Protein AF-A0AAD7DZY3-F1 (afdb_monomer_lite)

Radius of gyration: 27.29 Å; chains: 1; bounding box: 83×25×83 Å

Sequence (132 aa):
WAQPAGRVAMDQHFKLLRADEEITRLNLEIPRLVTHMRDEDTFLIYQERRLVRAGNPALAHQVGVHRMERGRFNTLHMERLVKLSKEPGFTASLVPGVSVNTDRRVPVGEAEDIVMPDAGETAVPPPEEHEL

Secondary structure (DSSP, 8-state):
---HHHHHHHHHHHHHHHHHHHHHHHHHHHHHHHHHHHHHHHHHHHHHHHHHHTT-HHHHHHHHHHHHHHHHHHHHHHHHHHHHTTSTT-----S----S--TTSPPTTTTS--PPPP----PPPPPP----

Structure (mmCIF, N/CA/C/O backbone):
da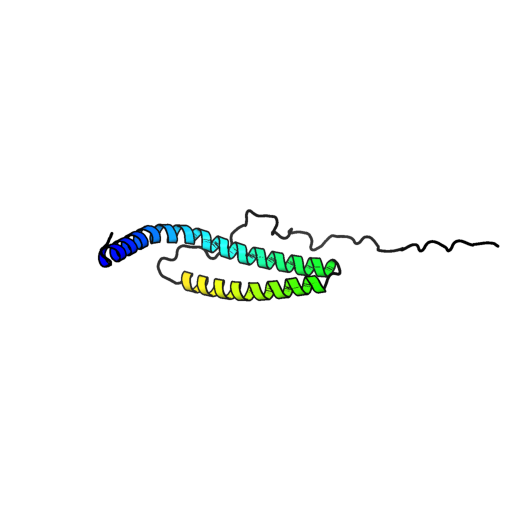ta_AF-A0AAD7DZY3-F1
#
_entry.id   AF-A0AAD7DZY3-F1
#
loop_
_atom_site.group_PDB
_atom_site.id
_atom_site.type_symbol
_atom_site.label_atom_id
_atom_site.label_alt_id
_atom_site.label_comp_id
_atom_site.label_asym_id
_atom_site.label_entity_id
_atom_site.label_seq_id
_atom_site.pdbx_PDB_ins_code
_atom_site.Cartn_x
_atom_site.Cartn_y
_atom_site.Cartn_z
_atom_site.occupancy
_atom_site.B_iso_or_equiv
_atom_si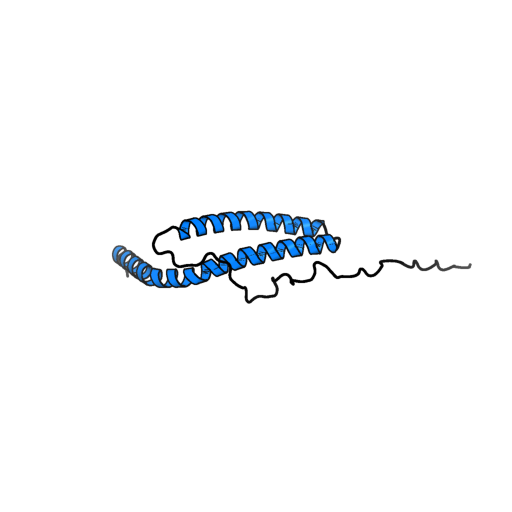te.auth_seq_id
_atom_site.auth_comp_id
_atom_site.auth_asym_id
_atom_site.auth_atom_id
_atom_site.pdbx_PDB_model_num
ATOM 1 N N . TRP A 1 1 ? -1.159 4.534 40.954 1.00 53.06 1 TRP A N 1
ATOM 2 C CA . TRP A 1 1 ? -0.234 4.021 39.920 1.00 53.06 1 TRP A CA 1
ATOM 3 C C . TRP A 1 1 ? 0.329 2.621 40.231 1.00 53.06 1 TRP A C 1
ATOM 5 O O . TRP A 1 1 ? 0.608 1.882 39.292 1.00 53.06 1 TRP A O 1
ATOM 15 N N . ALA A 1 2 ? 0.427 2.196 41.504 1.00 75.94 2 ALA A N 1
ATOM 16 C CA . ALA A 1 2 ? 0.958 0.874 41.880 1.00 75.94 2 ALA A CA 1
ATOM 17 C C . ALA A 1 2 ? -0.005 -0.325 41.686 1.00 75.94 2 ALA A C 1
ATOM 19 O O . ALA A 1 2 ? 0.459 -1.425 41.395 1.00 75.94 2 ALA A O 1
ATOM 20 N N . GLN A 1 3 ? -1.329 -0.132 41.771 1.00 86.50 3 GLN A N 1
ATOM 21 C CA . GLN A 1 3 ? -2.312 -1.224 41.659 1.00 86.50 3 GLN A CA 1
ATOM 22 C C . GLN A 1 3 ? -2.521 -1.674 40.196 1.00 86.50 3 GLN A C 1
ATOM 24 O O . GLN A 1 3 ? -2.922 -0.843 39.374 1.00 86.50 3 GLN A O 1
ATOM 29 N N . PRO A 1 4 ? -2.295 -2.960 39.852 1.00 89.50 4 PRO A N 1
ATOM 30 C CA . PRO A 1 4 ? -2.437 -3.463 38.482 1.00 89.50 4 PRO A CA 1
ATOM 31 C C . PRO A 1 4 ? -3.835 -3.262 37.889 1.00 89.50 4 PRO A C 1
ATOM 33 O O . PRO A 1 4 ? -3.952 -2.799 36.758 1.00 89.50 4 PRO A O 1
ATOM 36 N N . ALA A 1 5 ? -4.889 -3.520 38.670 1.00 90.56 5 ALA A N 1
ATOM 37 C CA . ALA A 1 5 ? -6.274 -3.358 38.223 1.00 90.56 5 ALA A CA 1
ATOM 38 C C . ALA A 1 5 ? -6.594 -1.906 37.825 1.00 90.56 5 ALA A C 1
ATOM 40 O O . ALA A 1 5 ? -7.218 -1.664 36.796 1.00 90.56 5 ALA A O 1
ATOM 41 N N . GLY A 1 6 ? -6.091 -0.932 38.593 1.00 90.38 6 GLY A N 1
ATOM 42 C CA . GLY A 1 6 ? -6.266 0.486 38.281 1.00 90.38 6 GLY A CA 1
ATOM 43 C C . GLY A 1 6 ? -5.574 0.906 36.981 1.00 90.38 6 GLY A C 1
ATOM 44 O O . GLY A 1 6 ? -6.114 1.730 36.253 1.00 90.38 6 GLY A O 1
ATOM 45 N N . ARG A 1 7 ? -4.409 0.324 36.651 1.00 90.94 7 ARG A N 1
ATOM 46 C CA . ARG A 1 7 ? -3.732 0.588 35.367 1.00 90.94 7 ARG A CA 1
ATOM 47 C C . ARG A 1 7 ? -4.529 0.044 34.189 1.00 90.94 7 ARG A C 1
ATOM 49 O O . ARG A 1 7 ? -4.785 0.788 33.256 1.00 90.94 7 ARG A O 1
ATOM 56 N N . VAL A 1 8 ? -4.988 -1.205 34.276 1.00 93.00 8 VAL A N 1
ATOM 57 C CA . VAL A 1 8 ? -5.794 -1.827 33.211 1.00 93.00 8 VAL A CA 1
ATOM 58 C C . VAL A 1 8 ? -7.078 -1.036 32.958 1.00 93.00 8 VAL A C 1
ATOM 60 O O . VAL A 1 8 ? -7.417 -0.789 31.804 1.00 93.00 8 VAL A O 1
ATOM 63 N N . ALA A 1 9 ? -7.760 -0.592 34.018 1.00 93.81 9 ALA A N 1
ATOM 64 C CA . ALA A 1 9 ? -8.963 0.227 33.890 1.00 93.81 9 ALA A CA 1
ATOM 65 C C . ALA A 1 9 ? -8.680 1.579 33.209 1.00 93.81 9 ALA A C 1
ATOM 67 O O . ALA A 1 9 ? -9.418 1.979 32.310 1.00 93.81 9 ALA A O 1
ATOM 68 N N . MET A 1 10 ? -7.592 2.263 33.587 1.00 93.94 10 MET A N 1
ATOM 69 C CA . MET A 1 10 ? -7.179 3.507 32.923 1.00 93.94 10 MET A CA 1
ATOM 70 C C . MET A 1 10 ? -6.809 3.274 31.453 1.00 93.94 10 MET A C 1
ATOM 72 O O . MET A 1 10 ? -7.259 4.024 30.593 1.00 93.94 10 MET A O 1
ATOM 76 N N . ASP A 1 11 ? -6.055 2.218 31.142 1.00 93.50 11 ASP A N 1
ATOM 77 C CA . ASP A 1 11 ? -5.667 1.893 29.766 1.00 93.50 11 ASP A CA 1
ATOM 78 C C . ASP A 1 11 ? -6.890 1.603 28.892 1.00 93.50 11 ASP A C 1
ATOM 80 O O . ASP A 1 11 ? -6.967 2.071 27.759 1.00 93.50 11 ASP A O 1
ATOM 84 N N . GLN A 1 12 ? -7.865 0.849 29.407 1.00 93.81 12 GLN A N 1
ATOM 85 C CA . GLN A 1 12 ? -9.127 0.595 28.709 1.00 93.81 12 GLN A CA 1
ATOM 86 C C . GLN A 1 12 ? -9.903 1.891 28.472 1.00 93.81 12 GLN A C 1
ATOM 88 O O . GLN A 1 12 ? -10.368 2.123 27.358 1.00 93.81 12 GLN A O 1
ATOM 93 N N . HIS A 1 13 ? -9.993 2.755 29.484 1.00 93.12 13 HIS A N 1
ATOM 94 C CA . HIS A 1 13 ? -10.663 4.045 29.363 1.00 93.12 13 HIS A CA 1
ATOM 95 C C . HIS A 1 13 ? -10.026 4.917 28.272 1.00 93.12 13 HIS A C 1
ATOM 97 O O . HIS A 1 13 ? -10.724 5.393 27.380 1.00 93.12 13 HIS A O 1
ATOM 103 N N . PHE A 1 14 ? -8.699 5.062 28.273 1.00 93.06 14 PHE A N 1
ATOM 104 C CA . PHE A 1 14 ? -8.011 5.851 27.250 1.00 93.06 14 PHE A CA 1
ATOM 105 C C . PHE A 1 14 ? -8.052 5.204 25.863 1.00 93.06 14 PHE A C 1
ATOM 107 O O . PHE A 1 14 ? -8.127 5.926 24.872 1.00 93.06 14 PHE A O 1
ATOM 114 N N . LYS A 1 15 ? -8.057 3.868 25.765 1.00 94.25 15 LYS A N 1
ATOM 115 C CA . LYS A 1 15 ? -8.267 3.168 24.488 1.00 94.25 15 LYS A CA 1
ATOM 116 C C . LYS A 1 15 ? -9.633 3.478 23.892 1.00 94.25 15 LYS A C 1
ATOM 118 O O . LYS A 1 15 ? -9.704 3.725 22.697 1.00 94.25 15 LYS A O 1
ATOM 123 N N . LEU A 1 16 ? -10.684 3.495 24.712 1.00 92.56 16 LEU A N 1
ATOM 124 C CA . LEU A 1 16 ? -12.024 3.867 24.257 1.00 92.56 16 LEU A CA 1
ATOM 125 C C . LEU A 1 16 ? -12.063 5.325 23.789 1.00 92.56 16 LEU A C 1
ATOM 127 O O . LEU A 1 16 ? -12.533 5.581 22.690 1.00 92.56 16 LEU A O 1
ATOM 131 N N . LEU A 1 17 ? -11.489 6.258 24.559 1.00 91.75 17 LEU A N 1
ATOM 132 C CA . LEU A 1 17 ? -11.434 7.672 24.163 1.00 91.75 17 LEU A CA 1
ATOM 133 C C . LEU A 1 17 ? -10.684 7.889 22.840 1.00 91.75 17 LEU A C 1
ATOM 135 O O . LEU A 1 17 ? -11.107 8.682 22.006 1.00 91.75 17 LEU A O 1
ATOM 139 N N . ARG A 1 18 ? -9.568 7.183 22.634 1.00 94.69 18 ARG A N 1
ATOM 140 C CA . ARG A 1 18 ? -8.768 7.298 21.406 1.00 94.69 18 ARG A CA 1
ATOM 141 C C . ARG A 1 18 ? -9.359 6.534 20.224 1.00 94.69 18 ARG A C 1
ATOM 143 O O . ARG A 1 18 ? -8.986 6.831 19.095 1.00 94.69 18 ARG A O 1
ATOM 150 N N . ALA A 1 19 ? -10.256 5.575 20.450 1.00 92.94 19 ALA A N 1
ATOM 151 C CA . ALA A 1 19 ? -10.855 4.793 19.372 1.00 92.94 19 ALA A CA 1
ATOM 152 C C . ALA A 1 19 ? -11.647 5.679 18.398 1.00 92.94 19 ALA A C 1
ATOM 154 O O . ALA A 1 19 ? -11.531 5.499 17.189 1.00 92.94 19 ALA A O 1
ATOM 155 N N . ASP A 1 20 ? -12.375 6.676 18.901 1.00 90.12 20 ASP A N 1
ATOM 156 C CA . ASP A 1 20 ? -13.160 7.585 18.057 1.00 90.12 20 ASP A CA 1
ATOM 157 C C . ASP A 1 20 ? -12.266 8.484 17.183 1.00 90.12 20 ASP A C 1
ATOM 159 O O . ASP A 1 20 ? -12.524 8.698 15.991 1.00 90.12 20 ASP A O 1
ATOM 163 N N . GLU A 1 21 ? -11.160 8.972 17.752 1.00 93.88 21 GLU A N 1
ATOM 164 C CA . GLU A 1 21 ? -10.140 9.719 17.010 1.00 93.88 21 GLU A CA 1
ATOM 165 C C . GLU A 1 21 ? -9.478 8.837 15.943 1.00 93.88 21 GLU A C 1
ATOM 167 O O . GLU A 1 21 ? -9.276 9.265 14.804 1.00 93.88 21 GLU A O 1
ATOM 172 N N . GLU A 1 22 ? -9.174 7.588 16.299 1.00 93.94 22 GLU A N 1
ATOM 173 C CA . GLU A 1 22 ? -8.567 6.606 15.408 1.00 93.94 22 GLU A CA 1
ATOM 174 C C . GLU A 1 22 ? -9.487 6.279 14.228 1.00 93.94 22 GLU A C 1
ATOM 176 O O . GLU A 1 22 ? -9.028 6.286 13.089 1.00 93.94 22 GLU A O 1
ATOM 181 N N . ILE A 1 23 ? -10.789 6.072 14.459 1.00 92.81 23 ILE A N 1
ATOM 182 C CA . ILE A 1 23 ? -11.781 5.861 13.390 1.00 92.81 23 ILE A CA 1
ATOM 183 C C . ILE A 1 23 ? -11.772 7.047 12.421 1.00 92.81 23 ILE A C 1
ATOM 185 O O . ILE A 1 23 ? -11.694 6.867 11.203 1.00 92.81 23 ILE A O 1
ATOM 189 N N . THR A 1 24 ? -11.784 8.270 12.957 1.00 93.94 24 THR A N 1
ATOM 190 C CA . THR A 1 24 ? -11.753 9.495 12.148 1.00 93.94 24 THR A CA 1
ATOM 191 C C . THR A 1 24 ? -10.476 9.584 11.311 1.00 93.94 24 THR A C 1
ATOM 193 O O . THR A 1 24 ? -10.529 9.932 10.129 1.00 93.94 24 THR A O 1
ATOM 196 N N . ARG A 1 25 ? -9.320 9.228 11.886 1.00 95.81 25 ARG A N 1
ATOM 197 C CA . ARG A 1 25 ? -8.041 9.210 11.167 1.00 95.81 25 ARG A CA 1
ATOM 198 C C . ARG A 1 25 ? -8.020 8.134 10.080 1.00 95.81 25 ARG A C 1
ATOM 200 O O . ARG A 1 25 ? -7.653 8.422 8.939 1.00 95.81 25 ARG A O 1
ATOM 207 N N . LEU A 1 26 ? -8.464 6.921 10.403 1.00 95.25 26 LEU A N 1
ATOM 208 C CA . LEU A 1 26 ? -8.494 5.785 9.482 1.00 95.25 26 LEU A CA 1
ATOM 209 C C . LEU A 1 26 ? -9.406 6.035 8.278 1.00 95.25 26 LEU A C 1
ATOM 211 O O . LEU A 1 26 ? -9.067 5.621 7.168 1.00 95.25 26 LEU A O 1
ATOM 215 N N . ASN A 1 27 ? -10.492 6.794 8.447 1.00 95.25 27 ASN A N 1
ATOM 216 C CA . ASN A 1 27 ? -11.348 7.212 7.336 1.00 95.25 27 ASN A CA 1
ATOM 217 C C . ASN A 1 27 ? -10.600 7.999 6.248 1.00 95.25 27 ASN A C 1
ATOM 219 O O . ASN A 1 27 ? -10.986 7.944 5.080 1.00 95.25 27 ASN A O 1
ATOM 223 N N . LEU A 1 28 ? -9.517 8.695 6.607 1.00 94.25 28 LEU A N 1
ATOM 224 C CA . LEU A 1 28 ? -8.643 9.401 5.669 1.00 94.25 28 LEU A CA 1
ATOM 225 C C . LEU A 1 28 ? -7.458 8.540 5.219 1.00 94.25 28 LEU A C 1
ATOM 227 O O . LEU A 1 28 ? -7.029 8.627 4.066 1.00 94.25 28 LEU A O 1
ATOM 231 N N . GLU A 1 29 ? -6.909 7.719 6.113 1.00 95.62 29 GLU A N 1
ATOM 232 C CA . GLU A 1 29 ? -5.738 6.886 5.820 1.00 95.62 29 GLU A CA 1
ATOM 233 C C . GLU A 1 29 ? -6.051 5.731 4.869 1.00 95.62 29 GLU A C 1
ATOM 235 O O . GLU A 1 29 ? -5.232 5.441 3.999 1.00 95.62 29 GLU A O 1
ATOM 240 N N . ILE A 1 30 ? -7.234 5.119 4.958 1.00 96.06 30 ILE A N 1
ATOM 241 C CA . ILE A 1 30 ? -7.639 4.030 4.061 1.00 96.06 30 ILE A CA 1
ATOM 242 C C . ILE A 1 30 ? -7.640 4.486 2.587 1.00 96.06 30 ILE A C 1
ATOM 244 O O . ILE A 1 30 ? -6.914 3.881 1.792 1.00 96.06 30 ILE A O 1
ATOM 248 N N . PRO A 1 31 ? -8.334 5.575 2.190 1.00 95.62 31 PRO A N 1
ATOM 249 C CA . PRO A 1 31 ? -8.253 6.088 0.822 1.00 95.62 31 PRO A CA 1
ATOM 250 C C . PRO A 1 31 ? -6.826 6.455 0.395 1.00 95.62 31 PRO A C 1
ATOM 252 O O . PRO A 1 31 ? -6.445 6.231 -0.756 1.00 95.62 31 PRO A O 1
ATOM 255 N N . ARG A 1 32 ? -6.008 7.008 1.304 1.00 95.19 32 ARG A N 1
ATOM 256 C CA . ARG A 1 32 ? -4.600 7.343 1.018 1.00 95.19 32 ARG A CA 1
ATOM 257 C C . ARG A 1 32 ? -3.770 6.098 0.737 1.00 95.19 32 ARG A C 1
ATOM 259 O O . ARG A 1 32 ? -3.001 6.101 -0.220 1.00 95.19 32 ARG A O 1
ATOM 266 N N . LEU A 1 33 ? -3.956 5.034 1.516 1.00 95.75 33 LEU A N 1
ATOM 267 C CA . LEU A 1 33 ? -3.303 3.750 1.290 1.00 95.75 33 LEU A CA 1
ATOM 268 C C . LEU A 1 33 ? -3.713 3.164 -0.064 1.00 95.75 33 LEU A C 1
ATOM 270 O O . LEU A 1 33 ? -2.850 2.758 -0.837 1.00 95.75 33 LEU A O 1
ATOM 274 N N . VAL A 1 34 ? -5.007 3.185 -0.396 1.00 96.44 34 VAL A N 1
ATOM 275 C CA . VAL A 1 34 ? -5.496 2.711 -1.702 1.00 96.44 34 VAL A CA 1
ATOM 276 C C . VAL A 1 34 ? -4.909 3.533 -2.855 1.00 96.44 34 VAL A C 1
ATOM 278 O O . VAL A 1 34 ? -4.461 2.971 -3.854 1.00 96.44 34 VAL A O 1
ATOM 281 N N . THR A 1 35 ? -4.846 4.856 -2.698 1.00 95.06 35 THR A N 1
ATOM 282 C CA . THR A 1 35 ? -4.204 5.761 -3.666 1.00 95.06 35 THR A CA 1
ATOM 283 C C . THR A 1 35 ? -2.736 5.398 -3.855 1.00 95.06 35 THR A C 1
ATOM 285 O O . THR A 1 35 ? -2.282 5.237 -4.983 1.00 95.06 35 THR A O 1
ATOM 288 N N . HIS A 1 36 ? -2.008 5.204 -2.755 1.00 94.44 36 HIS A N 1
ATOM 289 C CA . HIS A 1 36 ? -0.600 4.836 -2.782 1.00 94.44 36 HIS A CA 1
ATOM 290 C C . HIS A 1 36 ? -0.361 3.503 -3.499 1.00 94.44 36 HIS A C 1
ATOM 292 O O . HIS A 1 36 ? 0.518 3.438 -4.353 1.00 94.44 36 HIS A O 1
ATOM 298 N N . MET A 1 37 ? -1.159 2.468 -3.206 1.00 95.00 37 MET A N 1
ATOM 299 C CA . MET A 1 37 ? -1.039 1.160 -3.862 1.00 95.00 37 MET A CA 1
ATOM 300 C C . MET A 1 37 ? -1.233 1.263 -5.382 1.00 95.00 37 MET A C 1
ATOM 302 O O . MET A 1 37 ? -0.445 0.695 -6.137 1.00 95.00 37 MET A O 1
ATOM 306 N N . ARG A 1 38 ? -2.251 2.011 -5.838 1.00 94.38 38 ARG A N 1
ATOM 307 C CA . ARG A 1 38 ? -2.513 2.237 -7.271 1.00 94.38 38 ARG A CA 1
ATOM 308 C C . ARG A 1 38 ? -1.375 3.009 -7.939 1.00 94.38 38 ARG A C 1
ATOM 310 O O . ARG A 1 38 ? -0.916 2.630 -9.018 1.00 94.38 38 ARG A O 1
ATOM 317 N N . ASP A 1 39 ? -0.961 4.111 -7.324 1.00 93.75 39 ASP A N 1
ATOM 318 C CA . ASP A 1 39 ? 0.027 5.017 -7.904 1.00 93.75 39 ASP A CA 1
ATOM 319 C C . ASP A 1 39 ? 1.411 4.347 -7.957 1.00 93.75 39 ASP A C 1
ATOM 321 O O . ASP A 1 39 ? 2.121 4.488 -8.949 1.00 93.75 39 ASP A O 1
ATOM 325 N N . GLU A 1 40 ? 1.772 3.553 -6.942 1.00 94.44 40 GLU A N 1
ATOM 326 C CA . GLU A 1 40 ? 3.004 2.759 -6.939 1.00 94.44 40 GLU A CA 1
ATOM 327 C C . GLU A 1 40 ? 2.997 1.674 -8.023 1.00 94.44 40 GLU A C 1
ATOM 329 O O . GLU A 1 40 ? 3.969 1.579 -8.770 1.00 94.44 40 GLU A O 1
ATOM 334 N N . ASP A 1 41 ? 1.917 0.895 -8.166 1.00 94.62 41 ASP A N 1
ATOM 335 C CA . ASP A 1 41 ? 1.844 -0.139 -9.212 1.00 94.62 41 ASP A CA 1
ATOM 336 C C . ASP A 1 41 ? 1.959 0.482 -10.614 1.00 94.62 41 ASP A C 1
ATOM 338 O O . ASP A 1 41 ? 2.747 0.029 -11.445 1.00 94.62 41 ASP A O 1
ATOM 342 N N . THR A 1 42 ? 1.255 1.594 -10.845 1.00 93.56 42 THR A N 1
ATOM 343 C CA . THR A 1 42 ? 1.314 2.341 -12.112 1.00 93.56 42 THR A CA 1
ATOM 344 C C . THR A 1 42 ? 2.722 2.869 -12.391 1.00 93.56 42 THR A C 1
ATOM 346 O O . THR A 1 42 ? 3.229 2.742 -13.509 1.00 93.56 42 THR A O 1
ATOM 349 N N . PHE A 1 43 ? 3.381 3.425 -11.371 1.00 94.62 43 PHE A N 1
ATOM 350 C CA . PHE A 1 43 ? 4.755 3.903 -11.473 1.00 94.62 43 PHE A CA 1
ATOM 351 C C . PHE A 1 43 ? 5.721 2.768 -11.826 1.00 94.62 43 PHE A C 1
ATOM 353 O O . PHE A 1 43 ? 6.527 2.919 -12.743 1.00 94.62 43 PHE A O 1
ATOM 360 N N . LEU A 1 44 ? 5.625 1.619 -11.151 1.00 95.00 44 LEU A N 1
ATOM 361 C CA . LEU A 1 44 ? 6.508 0.478 -11.397 1.00 95.00 44 LEU A CA 1
ATOM 362 C C . LEU A 1 44 ? 6.324 -0.099 -12.808 1.00 95.00 44 LEU A C 1
ATOM 364 O O . LEU A 1 44 ? 7.323 -0.372 -13.470 1.00 95.00 44 LEU A O 1
ATOM 368 N N . ILE A 1 45 ? 5.086 -0.191 -13.313 1.00 95.56 45 ILE A N 1
ATOM 369 C CA . ILE A 1 45 ? 4.808 -0.595 -14.707 1.00 95.56 45 ILE A CA 1
ATOM 370 C C . ILE A 1 45 ? 5.477 0.358 -15.699 1.00 95.56 45 ILE A C 1
ATOM 372 O O . ILE A 1 45 ? 6.083 -0.073 -16.683 1.00 95.56 45 ILE A O 1
ATOM 376 N N . TYR A 1 46 ? 5.354 1.667 -15.471 1.00 95.06 46 TYR A N 1
ATOM 377 C CA . TYR A 1 46 ? 5.978 2.655 -16.344 1.00 95.06 46 TYR A CA 1
ATOM 378 C C . TYR A 1 46 ? 7.502 2.541 -16.319 1.00 95.06 46 TYR A C 1
ATOM 380 O O . TYR A 1 46 ? 8.126 2.547 -17.380 1.00 95.06 46 TYR A O 1
ATOM 388 N N . GLN A 1 47 ? 8.099 2.386 -15.134 1.00 94.44 47 GLN A N 1
ATOM 389 C CA . GLN A 1 47 ? 9.545 2.228 -14.989 1.00 94.44 47 GLN A CA 1
ATOM 390 C C . GLN A 1 47 ? 10.062 0.969 -15.679 1.00 94.44 47 GLN A C 1
ATOM 392 O O . GLN A 1 47 ? 11.033 1.049 -16.427 1.00 94.44 47 GLN A O 1
ATOM 397 N N . GLU A 1 48 ? 9.383 -0.163 -15.497 1.00 95.94 48 GLU A N 1
ATOM 398 C CA . GLU A 1 48 ? 9.688 -1.416 -16.187 1.00 95.94 48 GLU A CA 1
ATOM 399 C C . GLU A 1 48 ? 9.713 -1.207 -17.711 1.00 95.94 48 GLU A C 1
ATOM 401 O O . GLU A 1 48 ? 10.728 -1.455 -18.362 1.00 95.94 48 GLU A O 1
ATOM 406 N N . ARG A 1 49 ? 8.646 -0.630 -18.283 1.00 95.88 49 ARG A N 1
ATOM 407 C CA . ARG A 1 49 ? 8.558 -0.341 -19.728 1.00 95.88 49 ARG A CA 1
ATOM 408 C C . ARG A 1 49 ? 9.612 0.655 -20.204 1.00 95.88 49 ARG A C 1
ATOM 410 O O . ARG A 1 49 ? 10.125 0.532 -21.316 1.00 95.88 49 ARG A O 1
ATOM 417 N N . ARG A 1 50 ? 9.916 1.675 -19.402 1.00 95.75 50 ARG A N 1
ATOM 418 C CA . ARG A 1 50 ? 10.937 2.683 -19.719 1.00 95.75 50 ARG A CA 1
ATOM 419 C C . ARG A 1 50 ? 12.330 2.058 -19.765 1.00 95.75 50 ARG A C 1
ATOM 421 O O . ARG A 1 50 ? 13.085 2.351 -20.683 1.00 95.75 50 ARG A O 1
ATOM 428 N N . LEU A 1 51 ? 12.646 1.171 -18.826 1.00 96.88 51 LEU A N 1
ATOM 429 C CA . LEU A 1 51 ? 13.936 0.482 -18.758 1.00 96.88 51 LEU A CA 1
ATOM 430 C C . LEU A 1 51 ? 14.136 -0.515 -19.901 1.00 96.88 51 LEU A C 1
ATOM 432 O O . LEU A 1 51 ? 15.235 -0.584 -20.448 1.00 96.88 51 LEU A O 1
ATOM 436 N N . VAL A 1 52 ? 13.079 -1.228 -20.309 1.00 95.69 52 VAL A N 1
ATOM 437 C CA . VAL A 1 52 ? 13.118 -2.072 -21.517 1.00 95.69 52 VAL A CA 1
ATOM 438 C C . VAL A 1 52 ? 13.455 -1.227 -22.746 1.00 95.69 52 VAL A C 1
ATOM 440 O O . VAL A 1 52 ? 14.368 -1.572 -23.491 1.00 95.69 52 VAL A O 1
ATOM 443 N N . ARG A 1 53 ? 12.771 -0.087 -22.927 1.00 94.94 53 ARG A N 1
ATOM 444 C CA . ARG A 1 53 ? 13.034 0.841 -24.041 1.00 94.94 53 ARG A CA 1
ATOM 445 C C . ARG A 1 53 ? 14.444 1.435 -24.001 1.00 94.94 53 ARG A C 1
ATOM 447 O O . ARG A 1 53 ? 15.042 1.632 -25.048 1.00 94.94 53 ARG A O 1
ATOM 454 N N . ALA A 1 54 ? 14.990 1.674 -22.811 1.00 96.12 54 ALA A N 1
ATOM 455 C CA . ALA A 1 54 ? 16.346 2.184 -22.618 1.00 96.12 54 ALA A CA 1
ATOM 456 C C . ALA A 1 54 ? 17.451 1.119 -22.793 1.00 96.12 54 ALA A C 1
ATOM 458 O O . ALA A 1 54 ? 18.614 1.402 -22.517 1.00 96.12 54 ALA A O 1
ATOM 459 N N . GLY A 1 55 ? 17.113 -0.112 -23.197 1.00 96.50 55 GLY A N 1
ATOM 460 C CA . GLY A 1 55 ? 18.094 -1.179 -23.408 1.00 96.50 55 GLY A CA 1
ATOM 461 C C . GLY A 1 55 ? 18.656 -1.779 -22.116 1.00 96.50 55 GLY A C 1
ATOM 462 O O . GLY A 1 55 ? 19.710 -2.408 -22.149 1.00 96.50 55 GLY A O 1
ATOM 463 N N . ASN A 1 56 ? 17.964 -1.624 -20.980 1.00 96.88 56 AS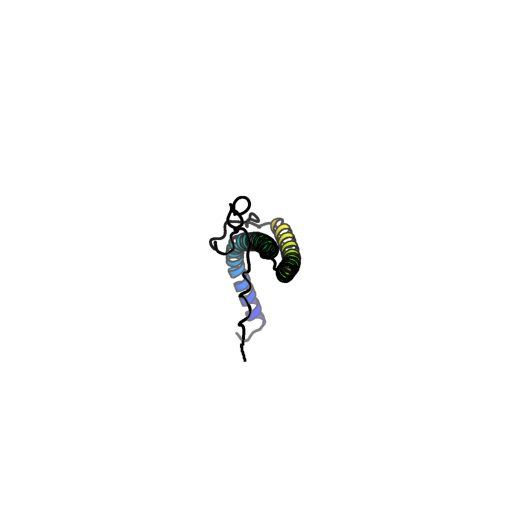N A N 1
ATOM 464 C CA . ASN A 1 56 ? 18.365 -2.206 -19.696 1.00 96.88 56 ASN A CA 1
ATOM 465 C C . ASN A 1 56 ? 17.363 -3.279 -19.213 1.00 96.88 56 ASN A C 1
ATOM 467 O O . ASN A 1 56 ? 16.641 -3.076 -18.228 1.00 96.88 56 ASN A O 1
ATOM 471 N N . PRO A 1 57 ? 17.290 -4.438 -19.898 1.00 95.50 57 PRO A N 1
ATOM 472 C CA . PRO A 1 57 ? 16.302 -5.473 -19.600 1.00 95.50 57 PRO A CA 1
ATOM 473 C C . PRO A 1 57 ? 16.542 -6.165 -18.252 1.00 95.50 57 PRO A C 1
ATOM 475 O O . PRO A 1 57 ? 15.585 -6.594 -17.613 1.00 95.50 57 PRO A O 1
ATOM 478 N N . ALA A 1 58 ? 17.792 -6.248 -17.783 1.00 97.38 58 ALA A N 1
ATOM 479 C CA . ALA A 1 58 ? 18.108 -6.856 -16.491 1.00 97.38 58 ALA A CA 1
ATOM 480 C C . ALA A 1 58 ? 17.515 -6.044 -15.330 1.00 97.38 58 ALA A C 1
ATOM 482 O O . ALA A 1 58 ? 16.878 -6.607 -14.437 1.00 97.38 58 ALA A O 1
ATOM 483 N N . LEU A 1 59 ? 17.662 -4.715 -15.370 1.00 97.38 59 LEU A N 1
ATOM 484 C CA . LEU A 1 59 ? 17.061 -3.844 -14.364 1.00 97.38 59 LEU A CA 1
ATOM 485 C C . LEU A 1 59 ? 15.533 -3.815 -14.489 1.00 97.38 59 LEU A C 1
ATOM 487 O O . LEU A 1 59 ? 14.844 -3.858 -13.473 1.00 97.38 59 LEU A O 1
ATOM 491 N N . ALA A 1 60 ? 14.993 -3.810 -15.714 1.00 97.69 60 ALA A N 1
ATOM 492 C CA . ALA A 1 60 ? 13.549 -3.911 -15.931 1.00 97.69 60 ALA A CA 1
ATOM 493 C C . ALA A 1 60 ? 12.965 -5.184 -15.300 1.00 97.69 60 ALA A C 1
ATOM 495 O O . ALA A 1 60 ? 11.960 -5.116 -14.597 1.00 97.69 60 ALA A O 1
ATOM 496 N N . HIS A 1 61 ? 13.640 -6.324 -15.471 1.00 98.00 61 HIS A N 1
ATOM 497 C CA . HIS A 1 61 ? 13.244 -7.581 -14.846 1.00 98.00 61 HIS A CA 1
ATOM 498 C C . HIS A 1 61 ? 13.239 -7.482 -13.314 1.00 98.00 61 HIS A C 1
ATOM 500 O O . HIS A 1 61 ? 12.280 -7.915 -12.679 1.00 98.00 61 HIS A O 1
ATOM 506 N N . GLN A 1 62 ? 14.260 -6.872 -12.699 1.00 98.31 62 GLN A N 1
ATOM 507 C CA . GLN A 1 62 ? 14.273 -6.665 -11.244 1.00 98.31 62 GLN A CA 1
ATOM 508 C C . GLN A 1 62 ? 13.126 -5.765 -10.764 1.00 98.31 62 GLN A C 1
ATOM 510 O O . GLN A 1 62 ? 12.508 -6.062 -9.741 1.00 98.31 62 GLN A O 1
ATOM 515 N N . VAL A 1 63 ? 12.795 -4.709 -11.514 1.00 97.62 63 VAL A N 1
ATOM 516 C CA . VAL A 1 63 ? 11.624 -3.862 -11.233 1.00 97.62 63 VAL A CA 1
ATOM 517 C C . VAL A 1 63 ? 10.328 -4.671 -11.336 1.00 97.62 63 VAL A C 1
ATOM 519 O O . VAL A 1 63 ? 9.477 -4.555 -10.455 1.00 97.62 63 VAL A O 1
ATOM 522 N N . GLY A 1 64 ? 10.198 -5.533 -12.347 1.00 97.81 64 GLY A N 1
ATOM 523 C CA . GLY A 1 64 ? 9.061 -6.441 -12.505 1.00 97.81 64 GLY A CA 1
ATOM 524 C C . GLY A 1 64 ? 8.914 -7.413 -11.329 1.00 97.81 64 GLY A C 1
ATOM 525 O O . GLY A 1 64 ? 7.828 -7.535 -10.761 1.00 97.81 64 GLY A O 1
ATOM 526 N N . VAL A 1 65 ? 10.010 -8.039 -10.886 1.00 98.19 65 VAL A N 1
ATOM 527 C CA . VAL A 1 65 ? 10.018 -8.916 -9.699 1.00 98.19 65 VAL A CA 1
ATOM 528 C C . VAL A 1 65 ? 9.574 -8.148 -8.454 1.00 98.19 65 VAL A C 1
ATOM 530 O O . VAL A 1 65 ? 8.666 -8.593 -7.751 1.00 98.19 65 VAL A O 1
ATOM 533 N N . HIS A 1 66 ? 10.140 -6.962 -8.217 1.00 97.44 66 HIS A N 1
ATOM 534 C CA . HIS A 1 66 ? 9.758 -6.121 -7.084 1.00 97.44 66 HIS A CA 1
ATOM 535 C C . HIS A 1 66 ? 8.271 -5.740 -7.128 1.00 97.44 66 HIS A C 1
ATOM 537 O O . HIS A 1 66 ? 7.559 -5.851 -6.129 1.00 97.44 66 HIS A O 1
ATOM 543 N N . ARG A 1 67 ? 7.766 -5.352 -8.304 1.00 97.31 67 ARG A N 1
ATOM 544 C CA . ARG A 1 67 ? 6.347 -5.055 -8.520 1.00 97.31 67 ARG A CA 1
ATOM 545 C C . ARG A 1 67 ? 5.463 -6.255 -8.181 1.00 97.31 67 ARG A C 1
ATOM 547 O O . ARG A 1 67 ? 4.455 -6.086 -7.499 1.00 97.31 67 ARG A O 1
ATOM 554 N N . MET A 1 68 ? 5.833 -7.461 -8.613 1.00 97.25 68 MET A N 1
ATOM 555 C CA . MET A 1 68 ? 5.078 -8.681 -8.305 1.00 97.25 68 MET A CA 1
ATOM 556 C C . MET A 1 68 ? 5.027 -8.964 -6.801 1.00 97.25 68 MET A C 1
ATOM 558 O O . MET A 1 68 ? 3.969 -9.325 -6.282 1.00 97.25 68 MET A O 1
ATOM 562 N N . GLU A 1 69 ? 6.139 -8.781 -6.087 1.00 97.00 69 GLU A N 1
ATOM 563 C CA . GLU A 1 69 ? 6.182 -8.925 -4.629 1.00 97.00 69 GLU A CA 1
ATOM 564 C C . GLU A 1 69 ? 5.237 -7.934 -3.943 1.00 97.00 69 GLU A C 1
ATOM 566 O O . GLU A 1 69 ? 4.392 -8.342 -3.143 1.00 97.00 69 GLU A O 1
ATOM 571 N N . ARG A 1 70 ? 5.311 -6.648 -4.308 1.00 96.19 70 ARG A N 1
ATOM 572 C CA . ARG A 1 70 ? 4.415 -5.597 -3.794 1.00 96.19 70 ARG A CA 1
ATOM 573 C C . ARG A 1 70 ? 2.950 -5.897 -4.114 1.00 96.19 70 ARG A C 1
ATOM 575 O O . ARG A 1 70 ? 2.096 -5.783 -3.237 1.00 96.19 70 ARG A O 1
ATOM 582 N N . GLY A 1 71 ? 2.662 -6.372 -5.325 1.00 96.25 71 GLY A N 1
ATOM 583 C CA . GLY A 1 71 ? 1.320 -6.748 -5.771 1.00 96.25 71 GLY A CA 1
ATOM 584 C C . GLY A 1 71 ? 0.656 -7.817 -4.895 1.00 96.25 71 GLY A C 1
ATOM 585 O O . GLY A 1 71 ? -0.548 -7.741 -4.638 1.00 96.25 71 GLY A O 1
ATOM 586 N N . ARG A 1 72 ? 1.428 -8.772 -4.356 1.00 96.88 72 ARG A N 1
ATOM 587 C CA . ARG A 1 72 ? 0.909 -9.783 -3.412 1.00 96.88 72 ARG A CA 1
ATOM 588 C C . ARG A 1 72 ? 0.427 -9.146 -2.109 1.00 96.88 72 ARG A C 1
ATOM 590 O O . ARG A 1 72 ? -0.668 -9.459 -1.645 1.00 96.88 72 ARG A O 1
ATOM 597 N N . PHE A 1 73 ? 1.210 -8.227 -1.544 1.00 95.50 73 PHE A N 1
ATOM 598 C CA . PHE A 1 73 ? 0.808 -7.492 -0.343 1.00 95.50 73 PHE A CA 1
ATOM 599 C C . PHE A 1 73 ? -0.381 -6.576 -0.621 1.00 95.50 73 PHE A C 1
ATOM 601 O O . PHE A 1 73 ? -1.332 -6.575 0.156 1.00 95.50 73 PHE A O 1
ATOM 608 N N . ASN A 1 74 ? -0.381 -5.867 -1.751 1.00 96.44 74 ASN A N 1
ATOM 609 C CA . ASN A 1 74 ? -1.491 -5.000 -2.144 1.00 96.44 74 ASN A CA 1
ATOM 610 C C . ASN A 1 74 ? -2.798 -5.793 -2.285 1.00 96.44 74 ASN A C 1
ATOM 612 O O . ASN A 1 74 ? -3.836 -5.348 -1.803 1.00 96.44 74 ASN A O 1
ATOM 616 N N . THR A 1 75 ? -2.743 -7.002 -2.853 1.00 96.94 75 THR A N 1
ATOM 617 C CA . THR A 1 75 ? -3.902 -7.909 -2.936 1.00 96.94 75 THR A CA 1
ATOM 618 C C . THR A 1 75 ? -4.429 -8.251 -1.542 1.00 96.94 75 THR A C 1
ATOM 620 O O . THR A 1 75 ? -5.609 -8.052 -1.260 1.00 96.94 75 THR A O 1
ATOM 623 N N . LEU A 1 76 ? -3.546 -8.667 -0.628 1.00 97.56 76 LEU A N 1
ATOM 624 C CA . LEU A 1 76 ? -3.917 -8.977 0.755 1.00 97.56 76 LEU A CA 1
ATOM 625 C C . LEU A 1 76 ? -4.500 -7.761 1.496 1.00 97.56 76 LEU A C 1
ATOM 627 O O . LEU A 1 76 ? -5.466 -7.892 2.250 1.00 97.56 76 LEU A O 1
ATOM 631 N N . HIS A 1 77 ? -3.921 -6.574 1.304 1.00 96.50 77 HIS A N 1
ATOM 632 C CA . HIS A 1 77 ? -4.427 -5.335 1.890 1.00 96.50 77 HIS A CA 1
ATOM 633 C C . HIS A 1 77 ? -5.821 -5.005 1.362 1.00 96.50 77 HIS A C 1
ATOM 635 O O . HIS A 1 77 ? -6.719 -4.751 2.162 1.00 96.50 77 HIS A O 1
ATOM 641 N N . MET A 1 78 ? -6.032 -5.083 0.048 1.00 97.38 78 MET A N 1
ATOM 642 C CA . MET A 1 78 ? -7.338 -4.841 -0.560 1.00 97.38 78 MET A CA 1
ATOM 643 C C . MET A 1 78 ? -8.390 -5.841 -0.080 1.00 97.38 78 MET A C 1
ATOM 645 O O . MET A 1 78 ? -9.491 -5.430 0.273 1.00 97.38 78 MET A O 1
ATOM 649 N N . GLU A 1 79 ? -8.060 -7.129 0.034 1.00 97.56 79 GLU A N 1
ATOM 650 C CA . GLU A 1 79 ? -8.977 -8.129 0.594 1.00 97.56 79 GLU A CA 1
ATOM 651 C C . GLU A 1 79 ? -9.395 -7.797 2.030 1.00 97.56 79 GLU A C 1
ATOM 653 O O . GLU A 1 79 ? -10.570 -7.919 2.387 1.00 97.56 79 GLU A O 1
ATOM 658 N N . ARG A 1 80 ? -8.445 -7.371 2.871 1.00 96.69 80 ARG A N 1
ATOM 659 C CA . ARG A 1 80 ? -8.728 -6.967 4.255 1.00 96.69 80 ARG A CA 1
ATOM 660 C C . ARG A 1 80 ? -9.581 -5.707 4.309 1.00 96.69 80 ARG A C 1
ATOM 662 O O . ARG A 1 80 ? -10.528 -5.672 5.085 1.00 96.69 80 ARG A O 1
ATOM 669 N N . LEU A 1 81 ? -9.289 -4.713 3.473 1.00 96.94 81 LEU A N 1
ATOM 670 C CA . LEU A 1 81 ? -10.071 -3.480 3.387 1.00 96.94 81 LEU A CA 1
ATOM 671 C C . LEU A 1 81 ? -11.501 -3.741 2.897 1.00 96.94 81 LEU A C 1
ATOM 673 O O . LEU A 1 81 ? -12.438 -3.179 3.451 1.00 96.94 81 LEU A O 1
ATOM 677 N N . VAL A 1 82 ? -11.689 -4.642 1.929 1.00 97.38 82 VAL A N 1
ATOM 678 C CA . VAL A 1 82 ? -13.017 -5.063 1.445 1.00 97.38 82 VAL A CA 1
ATOM 679 C C . VAL A 1 82 ? -13.792 -5.848 2.503 1.00 97.38 82 VAL A C 1
ATOM 681 O O . VAL A 1 82 ? -15.018 -5.778 2.554 1.00 97.38 82 VAL A O 1
ATOM 684 N N . LYS A 1 83 ? -13.113 -6.630 3.348 1.00 97.06 83 LYS A N 1
ATOM 685 C CA . LYS A 1 83 ? -13.760 -7.265 4.507 1.00 97.06 83 LYS A CA 1
ATOM 686 C C . LYS A 1 83 ? -14.164 -6.211 5.536 1.00 97.06 83 LYS A C 1
ATOM 688 O O . LYS A 1 83 ? -15.314 -6.199 5.949 1.00 97.06 83 LYS A O 1
ATOM 693 N N . LEU A 1 84 ? -13.256 -5.292 5.870 1.00 94.88 84 LEU A N 1
ATOM 694 C CA . LEU A 1 84 ? -13.509 -4.202 6.812 1.00 94.88 84 LEU A CA 1
ATOM 695 C C . LEU A 1 84 ? -14.663 -3.301 6.354 1.00 94.88 84 LEU A C 1
ATOM 697 O O . LEU A 1 84 ? -15.478 -2.895 7.173 1.00 94.88 84 LEU A O 1
ATOM 701 N N . SER A 1 85 ? -14.791 -3.048 5.049 1.00 95.62 85 SER A N 1
ATOM 702 C CA . SER A 1 85 ? -15.875 -2.223 4.509 1.00 95.62 85 SER A CA 1
ATOM 703 C C . SER A 1 85 ? -17.267 -2.843 4.640 1.00 95.62 85 SER A C 1
ATOM 705 O O . SER A 1 85 ? -18.253 -2.186 4.319 1.00 95.62 85 SER A O 1
ATOM 707 N N . LYS A 1 86 ? -17.360 -4.113 5.049 1.00 96.12 86 LYS A N 1
ATOM 708 C CA . LYS A 1 86 ? -18.624 -4.816 5.302 1.00 96.12 86 LYS A CA 1
ATOM 709 C C . LYS A 1 86 ? -19.027 -4.786 6.777 1.00 96.12 86 LYS A C 1
ATOM 711 O O . LYS A 1 86 ? -20.144 -5.189 7.088 1.00 96.12 86 LYS A O 1
ATOM 716 N N . GLU A 1 87 ? -18.144 -4.337 7.667 1.00 94.44 87 GLU A N 1
ATOM 717 C CA . GLU A 1 87 ? -18.440 -4.239 9.094 1.00 94.44 87 GLU A CA 1
ATOM 718 C C . GLU A 1 87 ? -19.372 -3.049 9.387 1.00 94.44 87 GLU A C 1
ATOM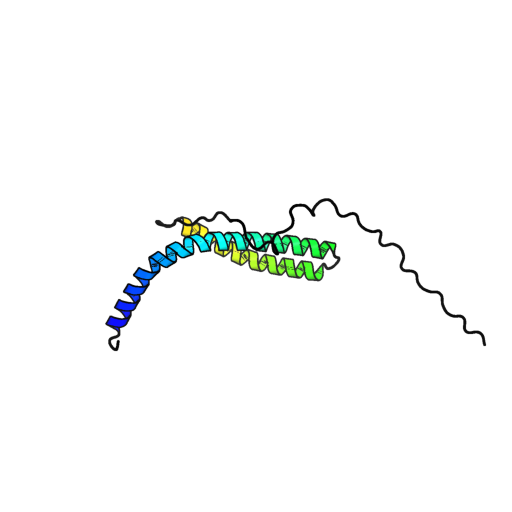 720 O O . GLU A 1 87 ? -19.259 -1.988 8.758 1.00 94.44 87 GLU A O 1
ATOM 725 N N . PRO A 1 88 ? -20.299 -3.185 10.352 1.00 93.12 88 PRO A N 1
ATOM 726 C CA . PRO A 1 88 ? -21.164 -2.087 10.759 1.00 93.12 88 PRO A CA 1
ATOM 727 C C . PRO A 1 88 ? -20.336 -0.928 11.331 1.00 93.12 88 PRO A C 1
ATOM 729 O O . PRO A 1 88 ? -19.438 -1.127 12.145 1.00 93.12 88 PRO A O 1
ATOM 732 N N . GLY A 1 89 ? -20.656 0.300 10.918 1.00 88.88 89 GLY A N 1
ATOM 733 C CA . GLY A 1 89 ? -19.945 1.509 11.353 1.00 88.88 89 GLY A CA 1
ATOM 734 C C . GLY A 1 89 ? -18.756 1.911 10.472 1.00 88.88 89 GLY A C 1
ATOM 735 O O . GLY A 1 89 ? -18.149 2.954 10.715 1.00 88.88 89 GLY A O 1
ATOM 736 N N . PHE A 1 90 ? -18.443 1.150 9.419 1.00 93.00 90 PHE A N 1
ATOM 737 C CA . PHE A 1 90 ? -17.460 1.576 8.428 1.00 93.00 90 PHE A CA 1
ATOM 738 C C . PHE A 1 90 ? -17.951 2.803 7.647 1.00 93.00 90 PHE A C 1
ATOM 740 O O . PHE A 1 90 ? -19.035 2.796 7.066 1.00 93.00 90 PHE A O 1
ATOM 747 N N . THR A 1 91 ? -17.135 3.856 7.617 1.00 94.44 91 THR A N 1
ATOM 748 C CA . THR A 1 91 ? -17.467 5.144 6.976 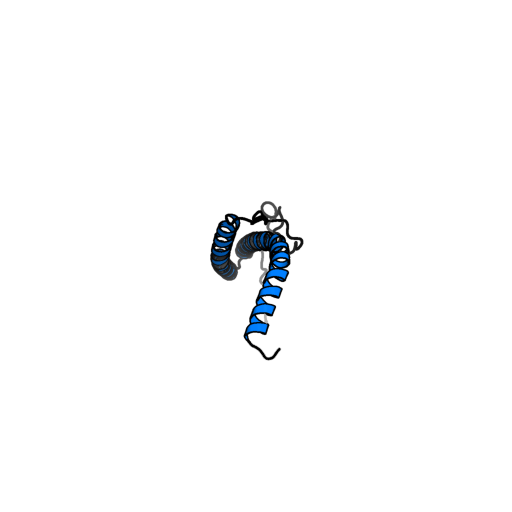1.00 94.44 91 THR A CA 1
ATOM 749 C C . THR A 1 91 ? -16.391 5.633 6.004 1.00 94.44 91 THR A C 1
ATOM 751 O O . THR A 1 91 ? -16.566 6.667 5.360 1.00 94.44 91 THR A O 1
ATOM 754 N N . ALA A 1 92 ? -15.291 4.890 5.855 1.00 93.06 92 ALA A N 1
ATOM 755 C CA . ALA A 1 92 ? -14.214 5.244 4.939 1.00 93.06 92 ALA A CA 1
ATOM 756 C C . ALA A 1 92 ? -14.585 4.949 3.476 1.00 93.06 92 ALA A C 1
ATOM 758 O O . ALA A 1 92 ? -15.498 4.182 3.175 1.00 93.06 92 ALA A O 1
ATOM 759 N N . SER A 1 93 ? -13.820 5.516 2.543 1.00 93.69 93 SER A N 1
ATOM 760 C CA . SER A 1 93 ? -13.922 5.189 1.119 1.00 93.69 93 SER A CA 1
ATOM 761 C C . SER A 1 93 ? -12.786 4.264 0.691 1.00 93.69 93 SER A C 1
ATOM 763 O O . SER A 1 93 ? -11.630 4.478 1.051 1.00 93.69 93 SER A O 1
ATOM 765 N N . LEU A 1 94 ? -13.104 3.256 -0.123 1.00 95.62 94 LEU A N 1
ATOM 766 C CA . LEU A 1 94 ? -12.101 2.453 -0.831 1.00 95.62 94 LEU A CA 1
ATOM 767 C C . LEU A 1 94 ? -11.788 3.008 -2.225 1.00 95.62 94 LEU A C 1
ATOM 769 O O . LEU A 1 94 ? -11.005 2.412 -2.958 1.00 95.62 94 LEU A O 1
ATOM 773 N N . VAL A 1 95 ? -12.402 4.127 -2.619 1.00 94.19 95 VAL A N 1
ATOM 774 C CA . VAL A 1 95 ? -12.108 4.771 -3.900 1.00 94.19 95 VAL A CA 1
ATOM 775 C C . VAL A 1 95 ? -10.738 5.447 -3.795 1.00 94.19 95 VAL A C 1
ATOM 777 O O . VAL A 1 95 ? -10.549 6.290 -2.912 1.00 94.19 95 VAL A O 1
ATOM 780 N N . PRO A 1 96 ? -9.775 5.113 -4.675 1.00 92.75 96 PRO A N 1
ATOM 781 C CA . PRO A 1 96 ? -8.497 5.801 -4.692 1.00 92.75 96 PRO A CA 1
ATOM 782 C C . PRO A 1 96 ? -8.690 7.283 -5.037 1.00 92.75 96 PRO A C 1
ATOM 784 O O . PRO A 1 96 ? -9.393 7.633 -5.985 1.00 92.75 96 PRO A O 1
ATOM 787 N N . GLY A 1 97 ? -8.028 8.149 -4.279 1.00 91.19 97 GLY A N 1
ATOM 788 C CA . GLY A 1 97 ? -7.994 9.585 -4.502 1.00 91.19 97 GLY A CA 1
ATOM 789 C C . GLY A 1 97 ? -6.916 10.007 -5.500 1.00 91.19 97 GLY A C 1
ATOM 790 O O . GLY A 1 97 ? -6.508 9.268 -6.400 1.00 91.19 97 GLY A O 1
ATOM 791 N N . VAL A 1 98 ? -6.456 11.242 -5.334 1.00 89.31 98 VAL A N 1
ATOM 792 C CA . VAL A 1 98 ? -5.517 11.925 -6.224 1.00 89.31 98 VAL A CA 1
ATOM 793 C C . VAL A 1 98 ? -4.295 12.315 -5.390 1.00 89.31 98 VAL A C 1
ATOM 795 O O . VAL A 1 98 ? -4.400 13.159 -4.503 1.00 89.31 98 VAL A O 1
ATOM 798 N N . SER A 1 99 ? -3.140 11.683 -5.634 1.00 84.19 99 SER A N 1
ATOM 799 C CA . SER A 1 99 ? -1.902 12.012 -4.911 1.00 84.19 99 SER A CA 1
ATOM 800 C C . SER A 1 99 ? -1.452 13.438 -5.233 1.00 84.19 99 SER A C 1
ATOM 802 O O . SER A 1 99 ? -1.440 13.829 -6.401 1.00 84.19 99 SER A O 1
ATOM 804 N N . VAL A 1 100 ? -1.049 14.191 -4.205 1.00 84.25 100 VAL A N 1
ATOM 805 C CA . VAL A 1 100 ? -0.404 15.510 -4.357 1.00 84.25 100 VAL A CA 1
ATOM 806 C C . VAL A 1 100 ? 1.020 15.359 -4.895 1.00 84.25 100 VAL A C 1
ATOM 808 O O . VAL A 1 100 ? 1.509 16.232 -5.602 1.00 84.25 100 VAL A O 1
ATOM 811 N N . ASN A 1 101 ? 1.678 14.234 -4.601 1.00 74.50 101 ASN A N 1
ATOM 812 C CA . ASN A 1 101 ? 3.005 13.946 -5.120 1.00 74.50 101 ASN A CA 1
ATOM 813 C C . ASN A 1 101 ? 2.901 13.543 -6.600 1.00 74.50 101 ASN A C 1
ATOM 815 O O . ASN A 1 101 ? 2.349 12.488 -6.932 1.00 74.50 101 ASN A O 1
ATOM 819 N N . THR A 1 102 ? 3.415 14.412 -7.466 1.00 71.19 102 THR A N 1
ATOM 820 C CA . THR A 1 102 ? 3.467 14.254 -8.923 1.00 71.19 102 THR A CA 1
ATOM 821 C C . THR A 1 102 ? 4.683 13.475 -9.409 1.00 71.19 102 THR A C 1
ATOM 823 O O . THR A 1 102 ? 4.638 12.968 -10.521 1.00 71.19 102 THR A O 1
ATOM 826 N N . ASP A 1 103 ? 5.727 13.304 -8.597 1.00 68.12 103 ASP A N 1
ATOM 827 C CA . ASP A 1 103 ? 6.989 12.670 -9.017 1.00 68.12 103 ASP A CA 1
ATOM 828 C C . ASP A 1 103 ? 6.802 11.189 -9.375 1.00 68.12 103 ASP A C 1
ATOM 830 O O . ASP A 1 103 ? 7.558 10.610 -10.154 1.00 68.12 103 ASP A O 1
ATOM 834 N N . ARG A 1 104 ? 5.769 10.566 -8.797 1.00 62.81 104 ARG A N 1
ATOM 835 C CA . ARG A 1 104 ? 5.357 9.186 -9.089 1.00 62.81 104 ARG A CA 1
ATOM 836 C C . ARG A 1 104 ? 4.214 9.097 -10.097 1.00 62.81 104 ARG A C 1
ATOM 838 O O . ARG A 1 104 ? 3.817 7.989 -10.452 1.00 62.81 104 ARG A O 1
ATOM 845 N N . ARG A 1 105 ? 3.664 10.225 -10.558 1.00 62.78 105 ARG A N 1
ATOM 846 C CA . ARG A 1 105 ? 2.664 10.198 -11.625 1.00 62.78 105 ARG A CA 1
ATOM 847 C C . ARG A 1 105 ? 3.357 9.929 -12.942 1.00 62.78 105 ARG A C 1
ATOM 849 O O . ARG A 1 105 ? 4.279 10.629 -13.341 1.00 62.78 105 ARG A O 1
ATOM 856 N N . VAL A 1 106 ? 2.851 8.922 -13.630 1.00 62.00 106 VAL A N 1
ATOM 857 C CA . VAL A 1 106 ? 3.209 8.680 -15.018 1.00 62.00 106 VAL A CA 1
ATOM 858 C C . VAL A 1 106 ? 2.605 9.810 -15.860 1.00 62.00 106 VAL A C 1
ATOM 860 O O . VAL A 1 106 ? 1.405 10.071 -15.717 1.00 62.00 106 VAL A O 1
ATOM 863 N N . PRO A 1 107 ? 3.389 10.504 -16.702 1.00 55.78 107 PRO A N 1
ATOM 864 C CA . PRO A 1 107 ? 2.847 11.523 -17.588 1.00 55.78 107 PRO A CA 1
ATOM 865 C C . PRO A 1 107 ? 1.837 10.885 -18.550 1.00 55.78 107 PRO A C 1
ATOM 867 O O . PRO A 1 107 ? 2.138 9.933 -19.273 1.00 55.78 107 PRO A O 1
ATOM 870 N N . VAL A 1 108 ? 0.610 11.407 -18.537 1.00 47.38 108 VAL A N 1
ATOM 871 C CA . VAL A 1 108 ? -0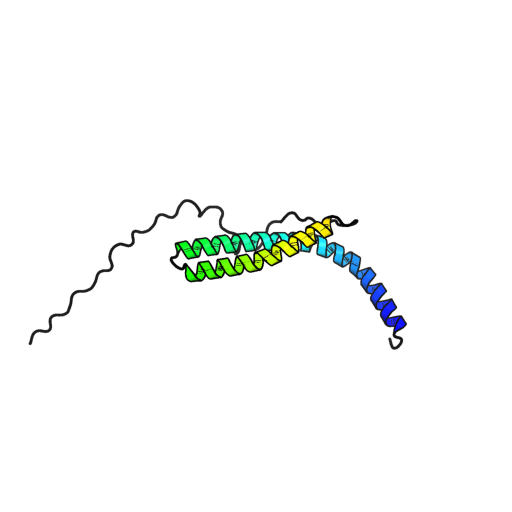.434 11.064 -19.507 1.00 47.38 108 VAL A CA 1
ATOM 872 C C . VAL A 1 108 ? -0.036 11.723 -20.830 1.00 47.38 108 VAL A C 1
ATOM 874 O O . VAL A 1 108 ? -0.292 12.907 -21.016 1.00 47.38 108 VAL A O 1
ATOM 877 N N . GLY A 1 109 ? 0.664 10.991 -21.705 1.00 42.59 109 GLY A N 1
ATOM 878 C CA . GLY A 1 109 ? 1.021 11.483 -23.046 1.00 42.59 109 GLY A CA 1
ATOM 879 C C . GLY A 1 109 ? 2.242 10.847 -23.727 1.00 42.59 109 GLY A C 1
ATOM 880 O O . GLY A 1 109 ? 2.331 10.890 -24.944 1.00 42.59 109 GLY A O 1
ATOM 881 N N . GLU A 1 110 ? 3.159 10.191 -23.009 1.00 44.59 110 GLU A N 1
ATOM 882 C CA . GLU A 1 110 ? 4.410 9.658 -23.606 1.00 44.59 110 GLU A CA 1
ATOM 883 C C . GLU A 1 110 ? 4.278 8.247 -24.220 1.00 44.59 110 GLU A C 1
ATOM 885 O O . GLU A 1 110 ? 5.240 7.469 -24.265 1.00 44.59 110 GLU A O 1
ATOM 890 N N . ALA A 1 111 ? 3.066 7.868 -24.627 1.00 44.06 111 ALA A N 1
ATOM 891 C CA . ALA A 1 111 ? 2.833 6.599 -25.307 1.00 44.06 111 ALA A CA 1
ATOM 892 C C . ALA A 1 111 ? 2.963 6.708 -26.834 1.00 44.06 111 ALA A C 1
ATOM 894 O O . ALA A 1 111 ? 3.173 5.669 -27.452 1.00 44.06 111 ALA A O 1
ATOM 895 N N . GLU A 1 112 ? 2.885 7.906 -27.437 1.00 40.53 112 GLU A N 1
ATOM 896 C CA . GLU A 1 112 ? 2.735 7.999 -28.902 1.00 40.53 112 GLU A CA 1
ATOM 897 C C . GLU A 1 112 ? 3.773 8.836 -29.671 1.00 40.53 112 GLU A C 1
ATOM 899 O O . GLU A 1 112 ? 3.985 8.520 -30.832 1.00 40.53 112 GLU A O 1
ATOM 904 N N . ASP A 1 113 ? 4.524 9.774 -29.080 1.00 37.53 113 ASP A N 1
ATOM 905 C CA . ASP A 1 113 ? 5.427 10.636 -29.875 1.00 37.53 113 ASP A CA 1
ATOM 906 C C . ASP A 1 113 ? 6.804 10.853 -29.229 1.00 37.53 113 ASP A C 1
ATOM 908 O O . ASP A 1 113 ? 7.019 11.834 -28.522 1.00 37.53 113 ASP A O 1
ATOM 912 N N . ILE A 1 114 ? 7.776 9.974 -29.504 1.00 44.97 114 ILE A N 1
ATOM 913 C CA . ILE A 1 114 ? 9.201 10.353 -29.470 1.00 44.97 114 ILE A CA 1
ATOM 914 C C . ILE A 1 114 ? 9.894 9.715 -30.677 1.00 44.97 114 ILE A C 1
ATOM 916 O O . ILE A 1 114 ? 10.207 8.525 -30.692 1.00 44.97 114 ILE A O 1
ATOM 920 N N . VAL A 1 115 ? 10.110 10.544 -31.699 1.00 40.94 115 VAL A N 1
ATOM 921 C CA . VAL A 1 115 ? 10.946 10.270 -32.871 1.00 40.94 115 VAL A CA 1
ATOM 922 C C . VAL A 1 115 ? 12.365 9.925 -32.407 1.00 40.94 115 VAL A C 1
ATOM 924 O O . VAL A 1 115 ? 12.996 10.682 -31.670 1.00 40.94 115 VAL A O 1
ATOM 927 N N . MET A 1 116 ? 12.849 8.764 -32.842 1.00 39.75 116 MET A N 1
ATOM 928 C CA . MET A 1 116 ? 14.214 8.278 -32.628 1.00 39.75 116 MET A CA 1
ATOM 929 C C . MET A 1 116 ? 15.214 9.205 -33.341 1.00 39.75 116 MET A C 1
ATOM 931 O O . MET A 1 116 ? 15.020 9.456 -34.532 1.00 39.75 116 MET A O 1
ATOM 935 N N . PRO A 1 117 ? 16.306 9.674 -32.709 1.00 38.03 117 PRO A N 1
ATOM 936 C CA . PRO A 1 117 ? 17.471 10.070 -33.479 1.00 38.03 117 PRO A CA 1
ATOM 937 C C . PRO A 1 117 ? 18.174 8.800 -33.974 1.00 38.03 117 PRO A C 1
ATOM 939 O O . PRO A 1 117 ? 18.455 7.879 -33.204 1.00 38.03 117 PRO A O 1
ATOM 942 N N . ASP A 1 118 ? 18.391 8.767 -35.284 1.00 37.03 118 ASP A N 1
ATOM 943 C CA . ASP A 1 118 ? 19.117 7.743 -36.026 1.00 37.03 118 ASP A CA 1
ATOM 944 C C . ASP A 1 118 ? 20.510 7.518 -35.417 1.00 37.03 118 ASP A C 1
ATOM 946 O O . ASP A 1 118 ? 21.341 8.426 -35.361 1.00 37.03 118 ASP A O 1
ATOM 950 N N . ALA A 1 119 ? 20.748 6.311 -34.906 1.00 42.53 119 ALA A N 1
ATOM 951 C CA . ALA A 1 119 ? 22.040 5.896 -34.380 1.00 42.53 119 ALA A CA 1
ATOM 952 C C . ALA A 1 119 ? 22.883 5.331 -35.530 1.00 42.53 119 ALA A C 1
ATOM 954 O O . ALA A 1 119 ? 23.066 4.120 -35.650 1.00 42.53 119 ALA A O 1
ATOM 955 N N . GLY A 1 120 ? 23.377 6.231 -36.377 1.00 38.75 120 GLY A N 1
ATOM 956 C CA . GLY A 1 120 ? 24.344 5.936 -37.423 1.00 38.75 120 GLY A CA 1
ATOM 957 C C . GLY A 1 120 ? 25.653 6.682 -37.183 1.00 38.75 120 GLY A C 1
ATOM 958 O O . GLY A 1 120 ? 25.654 7.900 -37.061 1.00 38.75 120 GLY A O 1
ATOM 959 N N . GLU A 1 121 ? 26.753 5.925 -37.187 1.00 36.38 121 GLU A N 1
ATOM 960 C CA . GLU A 1 121 ? 28.134 6.372 -37.440 1.00 36.38 121 GLU A CA 1
ATOM 961 C C . GLU A 1 121 ? 29.044 6.629 -36.220 1.00 36.38 121 GLU A C 1
ATOM 963 O O . GLU A 1 121 ? 29.390 7.745 -35.839 1.00 36.38 121 GLU A O 1
ATOM 968 N N . THR A 1 122 ? 29.543 5.530 -35.646 1.00 40.22 122 THR A N 1
ATOM 969 C CA . THR A 1 122 ? 30.827 5.515 -34.934 1.00 40.22 122 THR A CA 1
ATOM 970 C C . THR A 1 122 ? 31.969 5.608 -35.952 1.00 40.22 122 THR A C 1
ATOM 972 O O . THR A 1 122 ? 32.328 4.608 -36.575 1.00 40.22 122 THR A O 1
ATOM 975 N N . ALA A 1 123 ? 32.546 6.797 -36.123 1.00 39.00 123 ALA A N 1
ATOM 976 C CA . ALA A 1 123 ? 33.774 6.988 -36.890 1.00 39.00 123 ALA A CA 1
ATOM 977 C C . ALA A 1 123 ? 34.983 6.431 -36.113 1.00 39.00 123 ALA A C 1
ATOM 979 O O . ALA A 1 123 ? 35.316 6.906 -35.027 1.00 39.00 123 ALA A O 1
ATOM 980 N N . VAL A 1 124 ? 35.636 5.411 -36.672 1.00 46.88 124 VAL A N 1
ATOM 981 C CA . VAL A 1 124 ? 36.939 4.896 -36.220 1.00 46.88 124 VAL A CA 1
ATOM 982 C C . VAL A 1 124 ? 38.032 5.803 -36.810 1.00 46.88 124 VAL A C 1
ATOM 984 O O . VAL A 1 124 ? 38.036 5.986 -38.028 1.00 46.88 124 VAL A O 1
ATOM 987 N N . PRO A 1 125 ? 38.945 6.394 -36.014 1.00 54.44 125 PRO A N 1
ATOM 988 C CA . PRO A 1 125 ? 40.029 7.210 -36.559 1.00 54.44 125 PRO A CA 1
ATOM 989 C C . PRO A 1 125 ? 41.111 6.336 -37.235 1.00 54.44 125 PRO A C 1
ATOM 991 O O . PRO A 1 125 ? 41.337 5.204 -36.798 1.00 54.44 125 PRO A O 1
ATOM 994 N N . PRO A 1 126 ? 41.772 6.832 -38.300 1.00 54.38 126 PRO A N 1
ATOM 995 C CA . PRO A 1 126 ? 42.756 6.068 -39.070 1.00 54.38 126 PRO A CA 1
ATOM 996 C C . PRO A 1 126 ? 44.080 5.872 -38.302 1.00 54.38 126 PRO A C 1
ATOM 998 O O . PRO A 1 126 ? 44.398 6.678 -37.426 1.00 54.38 126 PRO A O 1
ATOM 1001 N N . PRO A 1 127 ? 44.858 4.815 -38.613 1.00 52.59 127 PRO A N 1
ATOM 1002 C CA . PRO A 1 127 ? 46.114 4.526 -37.927 1.00 52.59 127 PRO A CA 1
ATOM 1003 C C . PRO A 1 127 ? 47.243 5.460 -38.388 1.00 52.59 127 PRO A C 1
ATOM 1005 O O . PRO A 1 127 ? 47.397 5.717 -39.580 1.00 52.59 127 PRO A O 1
ATOM 1008 N N . GLU A 1 128 ? 48.034 5.946 -37.429 1.00 51.75 128 GLU A N 1
ATOM 1009 C CA . GLU A 1 128 ? 49.223 6.772 -37.656 1.00 51.75 128 GLU A CA 1
ATOM 1010 C C . GLU A 1 128 ? 50.337 5.956 -38.336 1.00 51.75 128 GLU A C 1
ATOM 1012 O O . GLU A 1 128 ? 50.750 4.898 -37.854 1.00 51.75 128 GLU A O 1
ATOM 1017 N N . GLU A 1 129 ? 50.820 6.457 -39.472 1.00 49.94 129 GLU A N 1
ATOM 1018 C CA . GLU A 1 129 ? 51.969 5.919 -40.195 1.00 49.94 129 GLU A CA 1
ATOM 1019 C C . GLU A 1 129 ? 53.262 6.344 -39.480 1.00 49.94 129 GLU A C 1
ATOM 1021 O O . GLU A 1 129 ? 53.602 7.526 -39.430 1.00 49.94 129 GLU A O 1
ATOM 1026 N N . HIS A 1 130 ? 53.994 5.383 -38.915 1.00 44.47 130 HIS A N 1
ATOM 1027 C CA . HIS A 1 130 ? 55.384 5.583 -38.507 1.00 44.47 130 HIS A CA 1
ATOM 1028 C C . HIS A 1 130 ? 56.303 5.201 -39.676 1.00 44.47 130 HIS A C 1
ATOM 1030 O O . HIS A 1 130 ? 56.518 4.015 -39.932 1.00 44.47 130 HIS A O 1
ATOM 1036 N N . GLU A 1 131 ? 56.839 6.200 -40.381 1.00 48.50 131 GLU A N 1
ATOM 1037 C CA . GLU A 1 131 ? 57.992 6.028 -41.272 1.00 48.50 131 GLU A CA 1
ATOM 1038 C C . GLU A 1 131 ? 59.306 5.959 -40.468 1.00 48.50 131 GLU A C 1
ATOM 1040 O O . GLU A 1 131 ? 59.432 6.545 -39.390 1.00 48.50 131 GLU A O 1
ATOM 1045 N N . LEU A 1 132 ? 60.240 5.172 -41.013 1.00 47.66 132 LEU A N 1
ATOM 1046 C CA . LEU A 1 132 ? 61.571 4.803 -40.508 1.00 47.66 132 LEU A CA 1
ATOM 1047 C C . LEU A 1 132 ? 62.561 5.972 -40.400 1.00 47.66 132 LEU A C 1
ATOM 1049 O O . LEU A 1 132 ? 62.552 6.844 -41.296 1.00 47.66 132 LEU A O 1
#

Foldseek 3Di:
DPDPVVVVVVVVVVCVVCVVVVLVVVLVVLLVVLQCLVLVLVLLVVVLVVCVVVVNNVVSVVSVVVSVVSVVVVVVSVVVVVVVCPDPPRDHDNHHDDDPDCVSPDDPPPPPDDDDDDPDDDDDDDDDDDDD

pLDDT: mean 83.07, std 20.55, range [36.38, 98.31]

Organism: NCBI:txid1033252